Protein AF-A0A3G6UTX3-F1 (afdb_monomer)

pLDDT: mean 77.86, std 12.39, range [55.31, 96.88]

Mean predicted aligned error: 13.08 Å

Sequence (61 aa):
MSTNAYFTDFILVAIFVIGLTALMGVIANGIGSGLFGGKTKDAFYVQSAKTQKGWNPVKKI

Secondary structure (DSSP, 8-state):
--HHHHHHHHHHHHHHHHHHHHHHHHHHHHHIIIIIIHHHHHHHHHHHHHHTTT-------

Radius of gyration: 25.3 Å; Cα contacts (8 Å, |Δi|>4): 4; chains: 1; bounding box: 61×20×62 Å

Foldseek 3Di:
DDPVVVVVVVVVVVVVVVVVVVVVVVCCVVCCCPVPNPCPVCVVVVVVVVVCVPPDDDPDD

Solvent-accessible surface area (backbone atoms only — not comparable to full-atom values): 3658 Å² total; per-residue (Å²): 134,66,72,68,55,60,55,52,55,50,51,54,52,49,53,50,52,52,49,51,59,57,44,50,58,52,48,51,51,50,47,42,44,70,76,54,40,77,66,53,70,50,43,56,53,53,49,51,52,59,72,48,61,87,59,82,81,77,75,84,125

Structure (mmCIF, N/CA/C/O backbone):
data_AF-A0A3G6UTX3-F1
#
_entr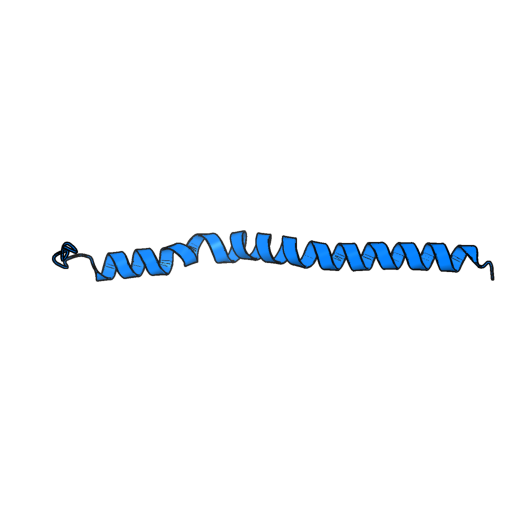y.id   AF-A0A3G6UTX3-F1
#
loop_
_atom_site.group_PDB
_atom_site.id
_atom_site.type_symbol
_atom_site.label_atom_id
_atom_site.label_alt_id
_atom_site.label_comp_id
_atom_site.label_asym_id
_atom_site.label_entity_id
_atom_site.label_seq_id
_atom_site.pdbx_PDB_ins_code
_atom_site.Cartn_x
_atom_site.Cartn_y
_atom_site.Cartn_z
_atom_site.occupancy
_atom_site.B_iso_or_equiv
_atom_site.auth_seq_id
_atom_site.auth_comp_id
_atom_site.auth_asym_id
_atom_site.auth_atom_id
_atom_site.pdbx_PDB_model_num
ATOM 1 N N . MET A 1 1 ? 18.280 4.818 -30.849 1.00 55.31 1 MET A N 1
ATOM 2 C CA . MET A 1 1 ? 17.705 4.488 -29.530 1.00 55.31 1 MET A CA 1
ATOM 3 C C . MET A 1 1 ? 17.025 3.138 -29.662 1.00 55.31 1 MET A C 1
ATOM 5 O O . MET A 1 1 ? 16.123 3.012 -30.477 1.00 55.31 1 MET A O 1
ATOM 9 N N . SER A 1 2 ? 17.561 2.107 -29.017 1.00 63.16 2 SER A N 1
ATOM 10 C CA . SER A 1 2 ? 17.167 0.708 -29.215 1.00 63.16 2 SER A CA 1
ATOM 11 C C . SER A 1 2 ? 15.753 0.466 -28.683 1.00 63.16 2 SER A C 1
ATOM 13 O O . SER A 1 2 ? 15.502 0.609 -27.492 1.00 63.16 2 SER A O 1
ATOM 15 N N . THR A 1 3 ? 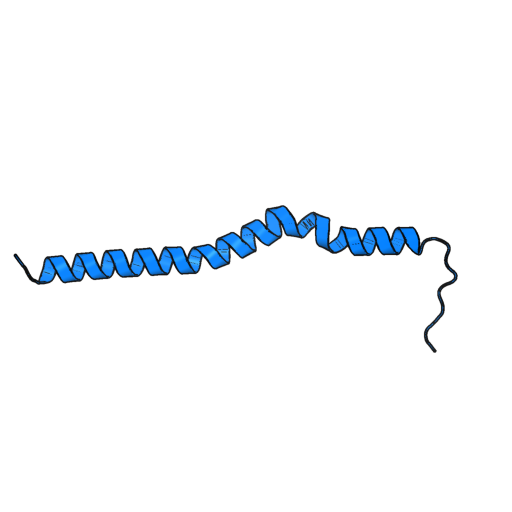14.835 0.070 -29.565 1.00 65.81 3 THR A N 1
ATOM 16 C CA . THR A 1 3 ? 13.412 -0.216 -29.291 1.00 65.81 3 THR A CA 1
ATOM 17 C C . THR A 1 3 ? 13.188 -1.149 -28.087 1.00 65.81 3 THR A C 1
ATOM 19 O O . THR A 1 3 ? 12.181 -1.045 -27.396 1.00 65.81 3 THR A O 1
ATOM 22 N N . ASN A 1 4 ? 14.170 -2.002 -27.778 1.00 70.88 4 ASN A N 1
ATOM 23 C CA . ASN A 1 4 ? 14.162 -2.927 -26.640 1.00 70.88 4 ASN A CA 1
ATOM 24 C C . ASN A 1 4 ? 14.257 -2.241 -25.262 1.00 70.88 4 ASN A C 1
ATOM 26 O O . ASN A 1 4 ? 13.754 -2.785 -24.279 1.00 70.88 4 ASN A O 1
ATOM 30 N N . ALA A 1 5 ? 14.874 -1.056 -25.178 1.00 80.44 5 ALA A N 1
ATOM 31 C CA . ALA A 1 5 ? 14.970 -0.305 -23.923 1.00 80.44 5 ALA A CA 1
ATOM 32 C C . ALA A 1 5 ? 13.587 0.207 -23.495 1.00 80.44 5 ALA A C 1
ATOM 34 O O . ALA A 1 5 ? 13.147 -0.051 -22.381 1.00 80.44 5 ALA A O 1
ATOM 35 N N . TYR A 1 6 ? 12.843 0.801 -24.433 1.00 85.69 6 TYR A N 1
ATOM 36 C CA . TYR A 1 6 ? 11.492 1.304 -24.180 1.00 85.69 6 TYR A CA 1
ATOM 37 C C . TYR A 1 6 ? 10.518 0.218 -23.717 1.00 85.69 6 TYR A C 1
ATOM 39 O O . TYR A 1 6 ? 9.686 0.465 -22.851 1.00 85.69 6 TYR A O 1
ATOM 47 N N . PHE A 1 7 ? 10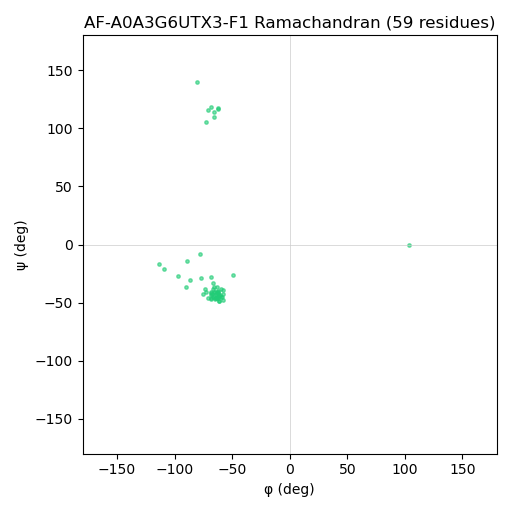.614 -0.987 -24.282 1.00 91.12 7 PHE A N 1
ATOM 48 C CA . PHE A 1 7 ? 9.741 -2.096 -23.900 1.00 91.12 7 PHE A CA 1
ATOM 49 C C . PHE A 1 7 ? 10.020 -2.582 -22.472 1.00 91.12 7 PHE A C 1
ATOM 51 O O . PHE A 1 7 ? 9.090 -2.835 -21.708 1.00 91.12 7 PHE A O 1
ATOM 58 N N . THR A 1 8 ? 11.299 -2.656 -22.098 1.00 92.69 8 THR A N 1
ATOM 59 C CA . THR A 1 8 ? 11.716 -3.028 -20.739 1.00 92.69 8 THR A CA 1
ATOM 60 C C . THR A 1 8 ? 11.264 -1.985 -19.719 1.00 92.69 8 THR A C 1
ATOM 62 O O . THR A 1 8 ? 10.658 -2.345 -18.709 1.00 92.69 8 THR A O 1
ATOM 65 N N . ASP A 1 9 ? 11.475 -0.701 -20.014 1.00 91.94 9 ASP A N 1
ATOM 66 C CA . ASP A 1 9 ? 11.059 0.404 -19.144 1.00 91.94 9 ASP A CA 1
ATOM 67 C C . ASP A 1 9 ? 9.535 0.433 -18.969 1.00 91.94 9 ASP A C 1
ATOM 69 O O . ASP A 1 9 ? 9.026 0.586 -17.858 1.00 91.94 9 ASP A O 1
ATOM 73 N N . PHE A 1 10 ? 8.793 0.207 -20.056 1.00 93.94 10 PHE A N 1
ATOM 74 C CA . PHE A 1 10 ? 7.337 0.132 -20.025 1.00 93.94 10 PHE A CA 1
ATOM 75 C C . PHE A 1 10 ? 6.831 -1.020 -19.147 1.00 93.94 10 PHE A C 1
ATOM 77 O O . PHE A 1 10 ? 5.949 -0.809 -18.315 1.00 93.94 10 PHE A O 1
ATOM 84 N N . ILE A 1 11 ? 7.401 -2.222 -19.283 1.00 96.00 11 ILE A N 1
ATOM 85 C CA . ILE A 1 11 ? 7.027 -3.379 -18.454 1.00 96.00 11 ILE A CA 1
ATOM 86 C C . ILE A 1 11 ? 7.332 -3.116 -16.980 1.00 96.00 11 ILE A C 1
ATOM 88 O O . ILE A 1 11 ? 6.511 -3.431 -16.116 1.00 96.00 11 ILE A O 1
ATOM 92 N N . LEU A 1 12 ? 8.490 -2.528 -16.688 1.00 95.75 12 LEU A N 1
ATOM 93 C CA . LEU A 1 12 ? 8.911 -2.251 -15.321 1.00 95.75 12 LEU A CA 1
ATOM 94 C C . LEU A 1 12 ? 7.955 -1.262 -14.640 1.00 95.75 12 LEU A C 1
ATOM 96 O O . LEU A 1 12 ? 7.499 -1.514 -13.522 1.00 95.75 12 LEU A O 1
ATOM 100 N N . VAL A 1 13 ? 7.575 -0.191 -15.341 1.00 96.06 13 VAL A N 1
ATOM 101 C CA . VAL A 1 13 ? 6.576 0.771 -14.851 1.00 96.06 13 VAL A CA 1
ATOM 102 C C . VAL A 1 13 ? 5.192 0.127 -14.730 1.00 96.06 13 VAL A C 1
ATOM 104 O O . VAL A 1 13 ? 4.504 0.350 -13.735 1.00 96.06 13 VAL A O 1
ATOM 107 N N . ALA A 1 14 ? 4.781 -0.704 -15.690 1.00 96.31 14 ALA A N 1
ATOM 108 C CA . ALA A 1 14 ? 3.480 -1.371 -15.657 1.00 96.31 14 ALA A CA 1
ATOM 109 C C . ALA A 1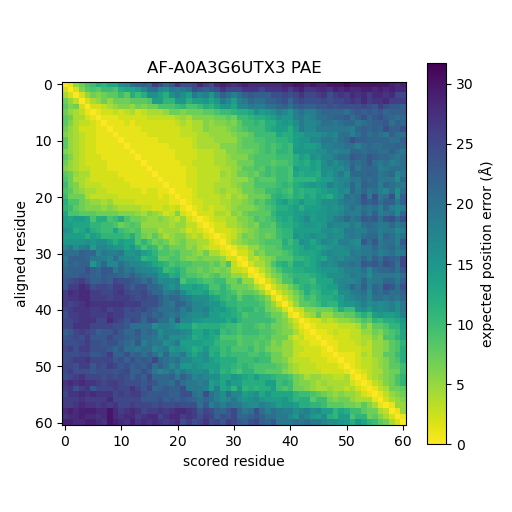 14 ? 3.334 -2.289 -14.432 1.00 96.31 14 ALA A C 1
ATOM 111 O O . ALA A 1 14 ? 2.349 -2.187 -13.698 1.00 96.31 14 ALA A O 1
ATOM 112 N N . ILE A 1 15 ? 4.332 -3.138 -14.164 1.00 96.88 15 ILE A N 1
ATOM 113 C CA . ILE A 1 15 ? 4.343 -4.017 -12.985 1.00 96.88 15 ILE A CA 1
ATOM 114 C C . ILE A 1 15 ? 4.339 -3.188 -11.698 1.00 96.88 15 ILE A C 1
ATOM 116 O O . ILE A 1 15 ? 3.616 -3.518 -10.758 1.00 96.88 15 ILE A O 1
ATOM 120 N N . PHE A 1 16 ? 5.100 -2.092 -11.662 1.00 95.88 16 PHE A N 1
ATOM 121 C CA . PHE A 1 16 ? 5.158 -1.208 -10.503 1.00 95.88 16 PHE A CA 1
ATOM 122 C C . PHE A 1 16 ? 3.795 -0.577 -10.183 1.00 95.88 16 PHE A C 1
ATOM 124 O O . PHE A 1 16 ? 3.335 -0.649 -9.043 1.00 95.88 16 PHE A O 1
ATOM 131 N N . VAL A 1 17 ? 3.109 -0.022 -11.186 1.00 96.00 17 VAL A N 1
ATOM 132 C CA . VAL A 1 17 ? 1.783 0.592 -11.006 1.00 96.00 17 VAL A CA 1
ATOM 133 C C . VAL A 1 17 ? 0.748 -0.448 -10.574 1.00 96.00 17 VAL A C 1
ATOM 135 O O . VAL A 1 17 ? 0.022 -0.213 -9.609 1.00 96.00 17 VAL A O 1
ATOM 138 N N . ILE A 1 18 ? 0.715 -1.619 -11.220 1.00 95.06 18 ILE A N 1
ATOM 139 C CA . ILE A 1 18 ? -0.203 -2.712 -10.856 1.00 95.06 18 ILE A CA 1
ATOM 140 C C . ILE A 1 18 ? 0.050 -3.175 -9.416 1.00 95.06 18 ILE A C 1
ATOM 142 O O . ILE A 1 18 ? -0.899 -3.353 -8.648 1.00 95.06 18 ILE A O 1
ATOM 146 N N . GLY A 1 19 ? 1.320 -3.323 -9.032 1.00 92.94 19 GLY A N 1
ATOM 147 C CA . GLY A 1 19 ? 1.719 -3.667 -7.671 1.00 92.94 19 GLY A CA 1
ATOM 148 C C . GLY A 1 19 ? 1.210 -2.649 -6.654 1.00 92.94 19 GLY A C 1
ATOM 149 O O . GLY A 1 19 ? 0.576 -3.034 -5.674 1.00 92.94 19 GLY A O 1
ATOM 150 N N . LEU A 1 20 ? 1.397 -1.352 -6.909 1.00 92.44 20 LEU A N 1
ATOM 151 C CA . LEU A 1 20 ? 0.882 -0.291 -6.038 1.00 92.44 20 LEU A CA 1
ATOM 152 C C . LEU A 1 20 ? -0.647 -0.335 -5.911 1.00 92.44 20 LEU A C 1
ATOM 154 O O . LEU A 1 20 ? -1.170 -0.252 -4.798 1.00 92.44 20 LEU A O 1
ATOM 158 N N . THR A 1 21 ? -1.373 -0.502 -7.019 1.00 90.75 21 THR A N 1
ATOM 159 C CA . THR A 1 21 ? -2.842 -0.571 -7.001 1.00 90.75 21 THR A CA 1
ATOM 160 C C . THR A 1 21 ? -3.348 -1.787 -6.222 1.00 90.75 21 THR A C 1
ATOM 162 O O . THR A 1 21 ? -4.267 -1.656 -5.413 1.00 90.75 21 THR A O 1
ATOM 165 N N . ALA A 1 22 ? -2.730 -2.956 -6.404 1.00 85.81 22 ALA A N 1
ATOM 166 C CA . ALA A 1 22 ? -3.088 -4.162 -5.659 1.00 85.81 22 ALA A CA 1
ATOM 167 C C . ALA A 1 22 ? -2.768 -4.029 -4.157 1.00 85.81 22 ALA A C 1
ATOM 169 O O . ALA A 1 22 ? -3.561 -4.445 -3.306 1.00 85.81 22 ALA A O 1
ATOM 170 N N . LEU A 1 23 ? -1.640 -3.395 -3.820 1.00 86.44 23 LEU A N 1
ATOM 171 C CA . LEU A 1 23 ? -1.239 -3.143 -2.437 1.00 86.44 23 LEU A CA 1
ATOM 172 C C . LEU A 1 23 ? -2.175 -2.166 -1.727 1.00 86.44 23 LEU A C 1
ATOM 174 O O . LEU A 1 23 ? -2.427 -2.364 -0.545 1.00 86.44 23 LEU A O 1
ATOM 178 N N . MET A 1 24 ? -2.758 -1.175 -2.410 1.00 85.38 24 MET A N 1
ATOM 179 C CA . MET A 1 24 ? -3.716 -0.256 -1.776 1.00 85.38 24 MET A CA 1
ATOM 180 C C . MET A 1 24 ? -4.915 -0.985 -1.163 1.00 85.38 24 MET A C 1
ATOM 182 O O . MET A 1 24 ? -5.332 -0.640 -0.061 1.00 85.38 24 MET A O 1
ATOM 186 N N . GLY A 1 25 ? -5.433 -2.029 -1.815 1.00 74.31 25 GLY A N 1
ATOM 187 C CA . GLY A 1 25 ? -6.521 -2.839 -1.263 1.00 74.31 25 GLY A CA 1
ATOM 188 C C . GLY A 1 25 ? -6.097 -3.645 -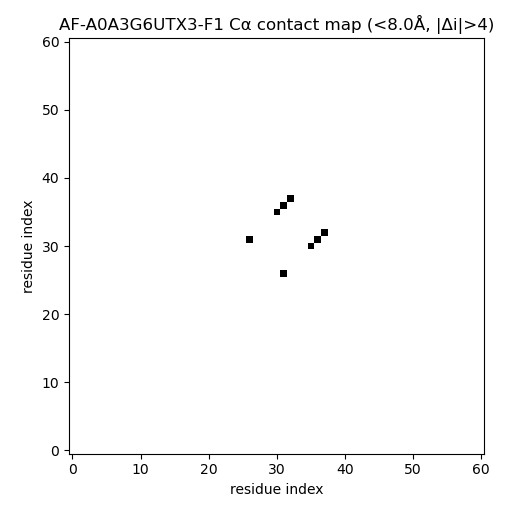0.031 1.00 74.31 25 GLY A C 1
ATOM 189 O O . GLY A 1 25 ? -6.821 -3.684 0.963 1.00 74.31 25 GLY A O 1
ATOM 190 N N . VAL A 1 26 ? -4.913 -4.259 -0.060 1.00 75.69 26 VAL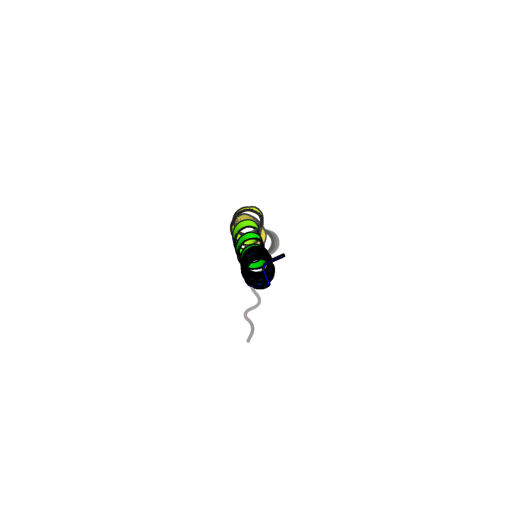 A N 1
ATOM 191 C CA . VAL A 1 26 ? -4.377 -5.038 1.074 1.00 75.69 26 VAL A CA 1
ATOM 192 C C . VAL A 1 26 ? -4.030 -4.129 2.248 1.00 75.69 26 VAL A C 1
ATOM 194 O O . VAL A 1 26 ? -4.377 -4.434 3.385 1.00 75.69 26 VAL A O 1
ATOM 197 N N . ILE A 1 27 ? -3.400 -2.989 1.976 1.00 78.62 27 ILE A N 1
ATOM 198 C CA . ILE A 1 27 ? -3.042 -1.982 2.970 1.00 78.62 27 ILE A CA 1
ATOM 199 C C . ILE A 1 27 ? -4.312 -1.376 3.566 1.00 78.62 27 ILE A C 1
ATOM 201 O O . ILE A 1 27 ? -4.426 -1.328 4.783 1.00 78.62 27 ILE A O 1
ATOM 205 N N . ALA A 1 28 ? -5.308 -0.989 2.765 1.00 75.69 28 ALA A N 1
ATOM 206 C CA . ALA A 1 28 ? -6.568 -0.455 3.281 1.00 75.69 28 ALA A CA 1
ATOM 207 C C . ALA A 1 28 ? -7.335 -1.476 4.139 1.00 75.6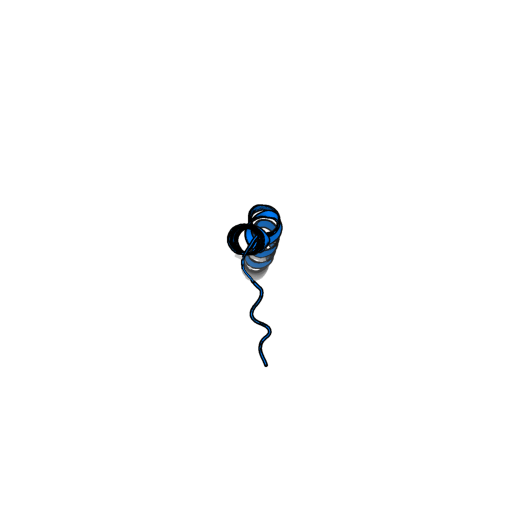9 28 ALA A C 1
ATOM 209 O O . ALA A 1 28 ? -7.853 -1.117 5.194 1.00 75.69 28 ALA A O 1
ATOM 210 N N . ASN A 1 29 ? -7.369 -2.755 3.747 1.00 70.62 29 ASN A N 1
ATOM 211 C CA . ASN A 1 29 ? -8.019 -3.805 4.539 1.00 70.62 29 ASN A CA 1
ATOM 212 C C . ASN A 1 29 ? -7.211 -4.191 5.792 1.00 70.62 29 ASN A C 1
ATOM 214 O O . ASN A 1 29 ? -7.787 -4.409 6.859 1.00 70.62 29 ASN A O 1
ATOM 218 N N . GLY A 1 30 ? -5.882 -4.244 5.698 1.00 70.25 30 GLY A N 1
ATOM 219 C CA . GLY A 1 30 ? -4.983 -4.549 6.813 1.00 70.25 30 GLY A CA 1
ATOM 220 C C . GLY A 1 30 ? -4.917 -3.418 7.841 1.00 70.25 30 GLY A C 1
ATOM 221 O O . GLY A 1 30 ? -5.082 -3.654 9.035 1.00 70.25 30 GLY A O 1
ATOM 222 N N . ILE A 1 31 ? -4.769 -2.171 7.388 1.00 70.25 31 ILE A N 1
ATOM 223 C CA . ILE A 1 31 ? -4.822 -0.971 8.235 1.00 70.25 31 ILE A CA 1
ATOM 224 C C . ILE A 1 31 ? -6.242 -0.760 8.763 1.00 70.25 31 ILE A C 1
ATOM 226 O O . ILE A 1 31 ? -6.420 -0.461 9.939 1.00 70.25 31 ILE A O 1
ATOM 230 N N . GLY A 1 32 ? -7.268 -0.950 7.936 1.00 61.88 32 GLY A N 1
ATOM 231 C CA . GLY A 1 32 ? -8.662 -0.816 8.351 1.00 61.88 32 GLY A CA 1
ATOM 232 C C . GLY A 1 32 ? -9.046 -1.812 9.444 1.00 61.88 32 GLY A C 1
ATOM 233 O O . GLY A 1 32 ? -9.646 -1.422 10.441 1.00 61.88 32 GLY A O 1
ATOM 234 N N . SER A 1 33 ? -8.651 -3.082 9.323 1.00 63.62 33 SER A N 1
ATOM 235 C CA . SER A 1 33 ? -8.902 -4.085 10.368 1.00 63.62 33 SER A CA 1
ATOM 236 C C . SER A 1 33 ? -8.012 -3.898 11.604 1.00 63.62 33 SER A C 1
ATOM 238 O O . SER A 1 33 ? -8.517 -3.988 12.725 1.00 63.62 33 SER A O 1
ATOM 240 N N . GLY A 1 34 ? -6.728 -3.571 11.423 1.00 66.31 34 GLY A N 1
ATOM 241 C CA . GLY A 1 34 ? -5.761 -3.405 12.513 1.00 66.31 34 GLY A CA 1
ATOM 242 C C . GLY A 1 34 ? -5.896 -2.101 13.311 1.00 66.31 34 GLY A C 1
ATOM 243 O O . GLY A 1 34 ? -5.836 -2.139 14.538 1.00 66.31 34 GLY A O 1
ATOM 244 N N . LEU A 1 35 ? -6.109 -0.955 12.651 1.00 63.84 35 LEU A N 1
ATOM 245 C CA . LEU A 1 35 ? -6.262 0.358 13.302 1.00 63.84 35 LEU A CA 1
ATOM 246 C C . LEU A 1 35 ? -7.718 0.696 13.653 1.00 63.84 35 LEU A C 1
ATOM 248 O O . LEU A 1 35 ? -7.958 1.289 14.703 1.00 63.84 35 LEU A O 1
ATOM 252 N N . PHE A 1 36 ? -8.694 0.319 12.817 1.00 62.03 36 PHE A N 1
ATOM 253 C CA . PHE A 1 36 ? -10.105 0.705 13.001 1.00 62.03 36 PHE A CA 1
ATOM 254 C C . PHE A 1 36 ? -11.053 -0.468 13.323 1.00 62.03 36 PHE A C 1
ATOM 256 O O . PHE A 1 36 ? -12.162 -0.244 13.815 1.00 62.03 36 PHE A O 1
ATOM 263 N N . GLY A 1 37 ? -10.648 -1.720 13.091 1.00 58.09 37 GLY A N 1
ATOM 264 C CA . GLY A 1 37 ? -11.536 -2.887 13.146 1.00 58.09 37 GLY A CA 1
ATOM 265 C C . GLY A 1 37 ? -11.711 -3.523 14.526 1.00 58.09 37 GLY A C 1
ATOM 266 O O . GLY A 1 37 ? -12.787 -4.041 14.815 1.00 58.09 37 GLY A O 1
ATOM 267 N N . GLY A 1 38 ? -10.700 -3.466 15.398 1.00 59.50 38 GLY A N 1
ATOM 268 C CA . GLY A 1 38 ? -10.711 -4.219 16.661 1.00 59.50 38 GLY A CA 1
ATOM 269 C C . GLY A 1 38 ? -11.575 -3.633 17.784 1.00 59.50 38 GLY A C 1
ATOM 270 O O . GLY A 1 38 ? -12.067 -4.376 18.623 1.00 59.50 38 GLY A O 1
ATOM 271 N N . LYS A 1 39 ? -11.771 -2.308 17.828 1.00 57.25 39 LYS A N 1
ATOM 272 C CA . LYS A 1 39 ? -12.467 -1.643 18.953 1.00 57.25 39 LYS A CA 1
ATOM 273 C C . LYS A 1 39 ? -13.855 -1.113 18.601 1.00 57.25 39 LYS A C 1
ATOM 275 O O . LYS A 1 39 ? -14.672 -0.914 19.491 1.00 57.25 39 LYS A O 1
ATOM 280 N N . THR A 1 40 ? -14.134 -0.897 17.317 1.00 60.31 40 THR A N 1
ATOM 281 C CA . THR A 1 40 ? -15.328 -0.159 16.875 1.00 60.31 40 THR A CA 1
ATOM 282 C C . THR A 1 40 ? -16.489 -1.069 16.480 1.00 60.31 40 THR A C 1
ATOM 284 O O . THR A 1 40 ? -17.638 -0.662 16.625 1.00 60.31 40 THR A O 1
ATOM 287 N N . LYS A 1 41 ? -16.224 -2.312 16.040 1.00 60.59 41 LYS A N 1
ATOM 288 C CA . LYS A 1 41 ? -17.297 -3.273 15.706 1.00 60.59 41 LYS A CA 1
ATOM 289 C C . LYS A 1 41 ? -18.137 -3.620 16.934 1.00 60.59 41 LYS A C 1
ATOM 291 O O . LYS A 1 41 ? -19.362 -3.619 16.856 1.00 60.59 41 LYS A O 1
ATOM 296 N N . ASP A 1 42 ? -17.475 -3.791 18.073 1.00 63.69 42 ASP A N 1
ATOM 297 C CA . ASP A 1 42 ? -18.145 -4.089 19.334 1.00 63.69 42 ASP A CA 1
ATOM 298 C C . ASP A 1 42 ? -18.542 -2.834 20.104 1.00 63.69 42 ASP A C 1
ATOM 300 O O . ASP A 1 42 ? -19.357 -2.935 21.005 1.00 63.69 42 ASP A O 1
ATOM 304 N N . ALA A 1 43 ? -18.043 -1.639 19.767 1.00 66.88 43 ALA A N 1
ATOM 305 C CA . ALA A 1 43 ? -18.432 -0.415 20.472 1.00 66.88 43 ALA A CA 1
ATOM 306 C C 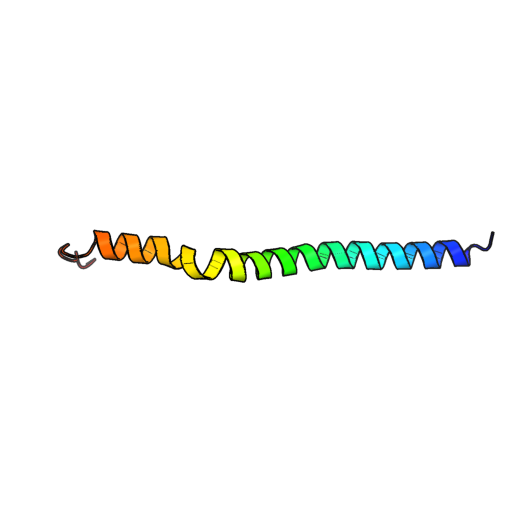. ALA A 1 43 ? -19.947 -0.181 20.406 1.00 66.88 43 ALA A C 1
ATOM 308 O O . ALA A 1 43 ? -20.568 0.124 21.422 1.00 66.88 43 ALA A O 1
ATOM 309 N N . PHE A 1 44 ? -20.552 -0.394 19.235 1.00 71.81 44 PHE A N 1
ATOM 310 C CA . PHE A 1 44 ? -22.000 -0.292 19.070 1.00 71.81 44 PHE A CA 1
ATOM 311 C C . PHE A 1 44 ? -22.730 -1.413 19.810 1.00 71.81 44 PHE A C 1
ATOM 313 O O . PHE A 1 44 ? -23.665 -1.131 20.549 1.00 71.81 44 PHE A O 1
ATOM 320 N N . TYR A 1 45 ? -22.271 -2.662 19.690 1.00 77.31 45 TYR A N 1
ATOM 321 C CA . TYR A 1 45 ? -22.882 -3.799 20.383 1.00 77.31 45 TYR A CA 1
ATOM 322 C C . TYR A 1 45 ? -22.787 -3.677 21.912 1.00 77.31 45 TYR A C 1
ATOM 324 O O . TYR A 1 45 ? -23.780 -3.849 22.610 1.00 77.31 45 TYR A O 1
ATOM 332 N N . VAL A 1 46 ? -21.619 -3.318 22.443 1.00 78.50 46 VAL A N 1
ATOM 333 C CA . VAL A 1 46 ? -21.356 -3.104 23.872 1.00 78.50 46 VAL A CA 1
ATOM 334 C C . VAL A 1 46 ? -22.151 -1.914 24.392 1.00 78.50 46 VAL A C 1
ATOM 336 O O . VAL A 1 46 ? -22.693 -1.990 25.494 1.00 78.50 46 VAL A O 1
ATOM 339 N N . GLN A 1 47 ? -22.254 -0.827 23.624 1.00 81.06 47 GLN A N 1
ATOM 340 C CA . GLN A 1 47 ? -23.074 0.317 24.012 1.00 81.06 47 GLN A CA 1
ATOM 341 C C . GLN A 1 47 ? -24.563 -0.043 24.013 1.00 81.06 47 GLN A C 1
ATOM 343 O O . GLN A 1 47 ? -25.244 0.232 24.998 1.00 81.06 47 GLN A O 1
ATOM 348 N N . SER A 1 48 ? -25.057 -0.727 22.978 1.00 80.31 48 SER A N 1
ATOM 349 C CA . SER A 1 48 ? -26.428 -1.243 22.939 1.00 80.31 48 SER A CA 1
ATOM 350 C C . SER A 1 48 ? -26.703 -2.207 24.094 1.00 80.31 48 SER A C 1
ATOM 352 O O . SER A 1 48 ? -27.702 -2.036 24.785 1.00 80.31 48 SER A O 1
ATOM 354 N N . ALA A 1 49 ? -25.796 -3.141 24.388 1.00 82.12 49 ALA A N 1
ATOM 355 C CA . ALA A 1 49 ? -25.918 -4.082 25.501 1.00 82.12 49 ALA A CA 1
ATOM 356 C C . ALA A 1 49 ? -25.923 -3.376 26.868 1.00 82.12 49 ALA A C 1
ATOM 358 O O . ALA A 1 49 ? -26.662 -3.775 27.768 1.00 82.12 49 ALA A O 1
ATOM 359 N N . LYS A 1 50 ? -25.140 -2.299 27.035 1.00 84.50 50 LYS A N 1
ATOM 360 C CA . LYS A 1 50 ? -25.179 -1.449 28.237 1.00 84.50 50 LYS A CA 1
ATOM 361 C C . LYS A 1 50 ? -26.508 -0.712 28.369 1.00 84.50 50 LYS A C 1
ATOM 363 O O . LYS A 1 50 ? -27.057 -0.684 29.464 1.00 84.50 50 LYS A O 1
ATOM 368 N N . THR A 1 51 ? -27.033 -0.144 27.285 1.00 84.56 51 THR A N 1
ATOM 369 C CA . THR A 1 51 ? -28.337 0.539 27.284 1.00 84.56 51 THR A CA 1
ATOM 370 C C . THR A 1 51 ? -29.490 -0.433 27.541 1.00 84.56 51 THR A C 1
ATOM 372 O O . THR A 1 51 ? -30.433 -0.087 28.243 1.00 84.56 51 THR A O 1
ATOM 375 N N . GLN A 1 52 ? -29.394 -1.659 27.026 1.00 82.38 52 GLN A N 1
ATOM 376 C CA . GLN A 1 52 ? -30.369 -2.734 27.234 1.00 82.38 52 GLN A CA 1
ATOM 377 C C . GLN A 1 52 ? -30.240 -3.411 28.610 1.00 82.38 52 GLN A C 1
ATOM 379 O O . GLN A 1 52 ? -31.089 -4.225 28.981 1.00 82.38 52 GLN A O 1
ATOM 384 N N . LYS A 1 53 ? -29.199 -3.094 29.395 1.00 80.94 53 LYS A N 1
ATOM 385 C CA . LYS A 1 53 ? -29.001 -3.656 30.733 1.00 80.94 53 LYS A CA 1
ATOM 386 C C . LYS A 1 53 ? -30.120 -3.170 31.660 1.00 80.94 53 LYS A C 1
ATOM 38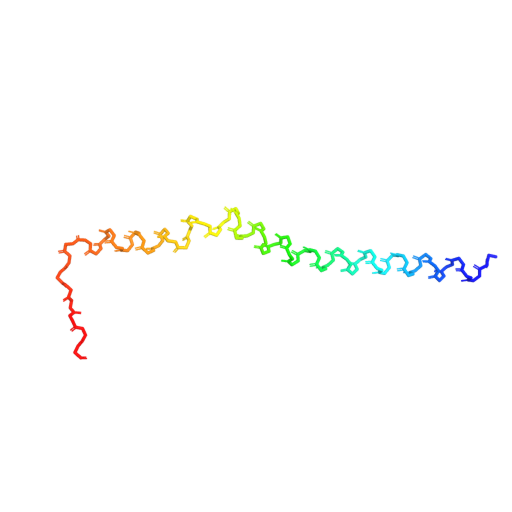8 O O . LYS A 1 53 ? -30.159 -2.005 32.036 1.00 80.94 53 LYS A O 1
ATOM 393 N N . GLY A 1 54 ? -31.011 -4.084 32.043 1.00 78.56 54 GLY A N 1
ATOM 394 C CA . GLY A 1 54 ? -32.171 -3.802 32.900 1.00 78.56 54 GLY A CA 1
ATOM 395 C C . GLY A 1 54 ? -33.504 -3.730 32.155 1.00 78.56 54 GLY A C 1
ATOM 396 O O . GLY A 1 54 ? -34.537 -3.521 32.784 1.00 78.56 54 GLY A O 1
ATOM 397 N N . TRP A 1 55 ? -33.509 -3.922 30.835 1.00 84.31 55 TRP A N 1
ATOM 398 C CA . TRP A 1 55 ? -34.749 -4.043 30.075 1.00 84.31 55 TRP A CA 1
ATOM 399 C C . TRP A 1 55 ? -35.286 -5.464 30.206 1.00 84.31 55 TRP A C 1
ATOM 401 O O . TRP A 1 55 ? -34.522 -6.428 30.169 1.00 84.31 55 TRP A O 1
ATOM 411 N N . ASN A 1 56 ? -36.603 -5.606 30.341 1.00 82.38 56 ASN A N 1
ATOM 412 C CA . ASN A 1 56 ? -37.227 -6.920 30.297 1.00 82.38 56 ASN A CA 1
ATOM 413 C C . ASN A 1 56 ? -37.157 -7.437 28.846 1.00 82.38 56 ASN A C 1
ATOM 415 O O . ASN A 1 56 ? -37.738 -6.796 27.964 1.00 82.38 56 ASN A O 1
ATOM 419 N N . PRO A 1 57 ? -36.438 -8.537 28.555 1.00 73.94 57 PRO A N 1
ATOM 420 C CA . PRO A 1 57 ? -36.287 -9.012 27.189 1.00 73.94 57 PRO A CA 1
ATOM 421 C C . PRO A 1 57 ? -37.645 -9.474 26.664 1.00 73.94 57 PRO A C 1
ATOM 423 O O . PRO A 1 57 ? -38.217 -10.458 27.134 1.00 73.94 57 PRO A O 1
ATOM 426 N N . VAL A 1 58 ? -38.168 -8.760 25.670 1.00 78.69 58 VAL A N 1
ATOM 427 C CA . VAL A 1 58 ? -39.371 -9.190 24.962 1.00 78.69 58 VAL A CA 1
ATOM 428 C C . VAL A 1 58 ? -38.967 -10.369 24.088 1.00 78.69 58 VAL A C 1
ATOM 430 O O . VAL A 1 58 ? -38.269 -10.212 23.084 1.00 78.69 58 VAL A O 1
ATOM 433 N N . LYS A 1 59 ? -39.365 -11.572 24.501 1.00 70.06 59 LYS A N 1
ATOM 434 C CA . LYS A 1 59 ? -39.194 -12.777 23.695 1.00 70.06 59 LYS A CA 1
ATOM 435 C C . LYS A 1 59 ? -40.007 -12.572 22.416 1.00 70.06 59 LYS A C 1
ATOM 437 O O . LYS A 1 59 ? -41.221 -12.397 22.489 1.00 70.06 59 LYS A O 1
ATOM 442 N N . LYS A 1 60 ? -39.340 -12.534 21.260 1.00 65.38 60 LYS A N 1
ATOM 443 C CA . LYS A 1 60 ? -40.044 -12.597 19.977 1.00 65.38 60 LYS A CA 1
ATOM 444 C C . LYS A 1 60 ? -40.748 -13.954 19.935 1.00 65.38 60 LYS A C 1
ATOM 446 O O . LYS A 1 60 ? -40.082 -14.979 20.085 1.00 65.38 60 LYS A O 1
ATOM 451 N N . ILE A 1 61 ? -42.073 -13.901 19.862 1.00 60.72 61 ILE A N 1
ATOM 452 C CA . ILE A 1 61 ? -42.970 -15.044 19.679 1.00 60.72 61 ILE A CA 1
ATOM 453 C C . ILE A 1 61 ? -42.765 -15.596 18.271 1.00 60.72 61 ILE A C 1
ATOM 455 O O . ILE A 1 61 ? -42.575 -14.757 17.357 1.00 60.72 61 ILE A O 1
#